Protein AF-A0A6C1NG39-F1 (afdb_monomer)

Mean predicted aligned error: 4.12 Å

Foldseek 3Di:
DEQLQADVPLQDGDFAQVDWYFALLVVRDIDGAHADVRRVVSVVSRVCSNVVNGDGDHAFDKHWDDDPQKTKIKTFDPPQVQWDKDKDFDPDPLTWIKIFTDHPQDGGMMMIINQPPLVVVLRVLSVQLSVPDPPNDRSVRNVVVSCVSTRD

pLDDT: mean 91.64, std 7.64, range [57.09, 98.25]

Radius of gyration: 16.71 Å; Cα contacts (8 Å, |Δi|>4): 273; chains: 1; bounding box: 38×37×47 Å

Structure (mmCIF, N/CA/C/O backbone):
data_AF-A0A6C1NG39-F1
#
_entry.id   AF-A0A6C1NG39-F1
#
loop_
_atom_site.group_PDB
_atom_site.id
_atom_site.type_symbol
_atom_site.label_atom_id
_atom_site.label_alt_id
_atom_site.label_comp_id
_atom_site.label_asym_id
_atom_site.label_entity_id
_atom_site.label_seq_id
_atom_site.pdbx_PDB_ins_code
_atom_site.Cartn_x
_atom_site.Cartn_y
_atom_site.Cartn_z
_atom_site.occupancy
_atom_site.B_iso_or_equiv
_atom_site.auth_seq_id
_atom_site.auth_comp_id
_atom_site.auth_asym_id
_atom_site.auth_atom_id
_atom_site.pdbx_PDB_model_num
ATOM 1 N N . MET A 1 1 ? -13.705 -2.751 9.858 1.00 95.06 1 MET A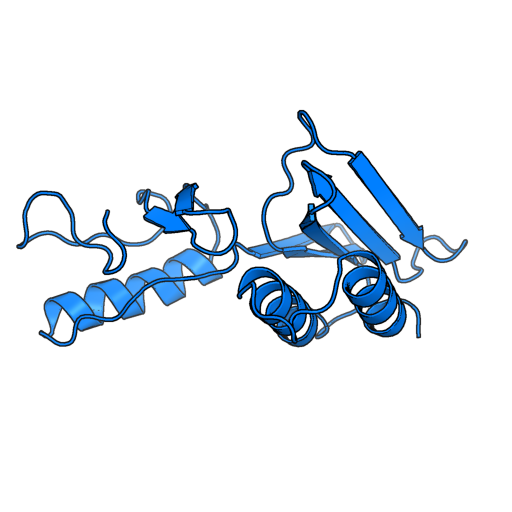 N 1
ATOM 2 C CA . MET A 1 1 ? -13.134 -1.638 10.634 1.00 95.06 1 MET A CA 1
ATOM 3 C C . MET A 1 1 ? -13.313 -0.316 9.918 1.00 95.06 1 MET A C 1
ATOM 5 O O . MET A 1 1 ? -13.329 -0.325 8.687 1.00 95.06 1 MET A O 1
ATOM 9 N N . ASP A 1 2 ? -13.496 0.778 10.649 1.00 96.00 2 ASP A N 1
ATOM 10 C CA . ASP A 1 2 ? -13.477 2.148 10.116 1.00 96.00 2 ASP A CA 1
ATOM 11 C C . ASP A 1 2 ? -12.041 2.643 9.830 1.00 96.00 2 ASP A C 1
ATOM 13 O O . ASP A 1 2 ? -11.104 1.842 9.782 1.00 96.00 2 ASP A O 1
ATOM 17 N N . SER A 1 3 ? -11.870 3.947 9.582 1.00 95.94 3 SER A N 1
ATOM 18 C CA . SER A 1 3 ? -10.560 4.560 9.327 1.00 95.94 3 SER A CA 1
ATOM 19 C C . SER A 1 3 ? -9.660 4.630 10.558 1.00 95.94 3 SER A C 1
ATOM 21 O O . SER A 1 3 ? -8.489 4.921 10.402 1.00 95.94 3 SER A O 1
ATOM 23 N N . GLU A 1 4 ? -10.154 4.368 11.766 1.00 96.94 4 GLU A N 1
ATOM 24 C CA . GLU A 1 4 ? -9.351 4.333 12.997 1.00 96.94 4 GLU A CA 1
ATOM 25 C C . GLU A 1 4 ? -9.146 2.897 13.501 1.00 96.94 4 GLU A C 1
ATOM 27 O O . GLU A 1 4 ? -8.682 2.665 14.618 1.00 96.94 4 GLU A O 1
ATOM 32 N N . LEU A 1 5 ? -9.498 1.915 12.670 1.00 97.38 5 LEU A N 1
ATOM 33 C CA . LEU A 1 5 ? -9.442 0.489 12.970 1.00 97.38 5 LEU A CA 1
ATOM 34 C C . LEU A 1 5 ? -10.403 0.017 14.079 1.00 97.38 5 LEU A C 1
ATOM 36 O O . LEU A 1 5 ? -10.214 -1.068 14.636 1.00 97.38 5 LEU A O 1
ATOM 40 N N . ALA A 1 6 ? -11.464 0.777 14.366 1.00 97.56 6 ALA A N 1
ATOM 41 C CA . ALA A 1 6 ? -12.533 0.349 15.264 1.00 97.56 6 ALA A CA 1
ATOM 42 C C . ALA A 1 6 ? -13.540 -0.570 14.551 1.00 97.56 6 ALA A C 1
ATOM 44 O O . ALA A 1 6 ? -13.806 -0.440 13.348 1.00 97.56 6 ALA A O 1
ATOM 45 N N . THR A 1 7 ? -14.087 -1.542 15.287 1.00 97.06 7 THR A N 1
ATOM 46 C CA . THR A 1 7 ? -15.202 -2.378 14.817 1.00 97.06 7 THR A CA 1
ATOM 47 C C . THR A 1 7 ? -16.544 -1.645 14.969 1.00 97.06 7 THR A C 1
ATOM 49 O O . THR A 1 7 ? -16.587 -0.461 15.281 1.00 97.06 7 THR A O 1
ATOM 52 N N . ALA A 1 8 ? -17.662 -2.348 14.750 1.00 96.00 8 ALA A N 1
ATOM 53 C CA . ALA A 1 8 ? -18.984 -1.834 15.112 1.00 96.00 8 ALA A CA 1
ATOM 54 C C . ALA A 1 8 ? -19.172 -1.693 16.637 1.00 96.00 8 ALA A C 1
ATOM 56 O O . ALA A 1 8 ? -19.987 -0.885 17.074 1.00 96.00 8 ALA A O 1
ATOM 57 N N . ASP A 1 9 ? -18.427 -2.463 17.435 1.00 96.38 9 ASP A N 1
ATOM 58 C CA . ASP A 1 9 ? -18.308 -2.250 18.873 1.00 96.38 9 ASP A CA 1
ATOM 59 C C . ASP A 1 9 ? -17.149 -1.264 19.133 1.00 96.38 9 ASP A C 1
ATOM 61 O O . ASP A 1 9 ? -15.999 -1.578 18.795 1.00 96.38 9 ASP A O 1
ATOM 65 N N . PRO A 1 10 ? -17.409 -0.081 19.724 1.00 86.50 10 PRO A N 1
ATOM 66 C CA . PRO A 1 10 ? -16.384 0.939 19.947 1.00 86.50 10 PRO A CA 1
ATOM 67 C C . PRO A 1 10 ? -15.306 0.511 20.957 1.00 86.50 10 PRO A C 1
ATOM 69 O O . PRO A 1 10 ? -14.235 1.116 20.991 1.00 86.50 10 PRO A O 1
ATOM 72 N N . GLY A 1 11 ? -15.560 -0.525 21.765 1.00 92.88 11 GLY A N 1
ATOM 73 C CA . GLY A 1 11 ? -14.579 -1.115 22.676 1.00 92.88 11 GLY A CA 1
ATOM 74 C C . GLY A 1 11 ? -13.634 -2.117 22.008 1.00 92.88 11 GLY A C 1
ATOM 75 O O . GLY A 1 11 ? -12.679 -2.562 22.644 1.00 92.88 11 GLY A O 1
ATOM 76 N N . ILE A 1 12 ? -13.873 -2.481 20.742 1.00 97.25 12 ILE A N 1
ATOM 77 C CA . ILE A 1 12 ? -13.103 -3.500 20.024 1.00 97.25 12 ILE A CA 1
ATOM 78 C C . ILE A 1 12 ? -12.424 -2.877 18.800 1.00 97.25 12 ILE A C 1
ATOM 80 O O . ILE A 1 12 ? -13.070 -2.330 17.903 1.00 97.25 12 ILE A O 1
ATOM 84 N N . ARG A 1 13 ? -11.099 -3.027 18.737 1.00 97.81 13 ARG A N 1
ATOM 85 C CA . ARG A 1 13 ? -10.249 -2.666 17.591 1.00 97.81 13 ARG A CA 1
ATOM 86 C C . ARG A 1 13 ? -9.549 -3.910 17.052 1.00 97.81 13 ARG A C 1
ATOM 88 O O . ARG A 1 13 ? -9.420 -4.902 17.767 1.00 97.81 13 ARG A O 1
ATOM 95 N N . GLY A 1 14 ? -9.092 -3.868 15.803 1.00 97.19 14 GLY A N 1
ATOM 96 C CA . GLY A 1 14 ? -8.319 -4.968 15.218 1.00 97.19 14 GLY A CA 1
ATOM 97 C C . GLY A 1 14 ? -7.139 -4.496 14.378 1.00 97.19 14 GLY A C 1
ATOM 98 O O . GLY A 1 14 ? -7.092 -3.346 13.954 1.00 97.19 14 GLY A O 1
ATOM 99 N N . ALA A 1 15 ? -6.219 -5.419 14.109 1.00 97.94 15 ALA A N 1
ATOM 100 C CA . ALA A 1 15 ? -5.009 -5.208 13.321 1.00 97.94 15 ALA A CA 1
ATOM 101 C C . ALA A 1 15 ? -4.643 -6.478 12.527 1.00 97.94 15 ALA A C 1
ATOM 103 O O . ALA A 1 15 ? -5.148 -7.565 12.826 1.00 97.94 15 ALA A O 1
ATOM 104 N N . GLY A 1 16 ? -3.764 -6.328 11.536 1.00 97.62 16 GLY A N 1
ATOM 105 C CA . GLY A 1 16 ? -3.211 -7.416 10.726 1.00 97.62 16 GLY A CA 1
ATOM 106 C C . GLY A 1 16 ? -4.205 -8.110 9.789 1.00 97.62 16 GLY A C 1
ATOM 107 O O . GLY A 1 16 ? -5.263 -7.592 9.446 1.00 97.62 16 GLY A O 1
ATOM 108 N N . ASP A 1 17 ? -3.873 -9.331 9.388 1.00 97.75 17 ASP A N 1
ATOM 109 C CA . ASP A 1 17 ? -4.508 -10.056 8.275 1.00 97.75 17 ASP A CA 1
ATOM 110 C C . ASP A 1 17 ? -6.031 -10.243 8.383 1.00 97.75 17 ASP A C 1
ATOM 112 O O . ASP A 1 17 ? -6.726 -10.432 7.375 1.00 97.75 17 ASP A O 1
ATOM 116 N N . ALA A 1 18 ? -6.567 -10.208 9.605 1.00 96.31 18 ALA A N 1
ATOM 117 C CA . ALA A 1 18 ? -7.984 -10.406 9.879 1.00 96.31 18 ALA A CA 1
ATOM 118 C C . ALA A 1 18 ? -8.841 -9.164 9.578 1.00 96.31 18 ALA A C 1
ATOM 120 O O . ALA A 1 18 ? -10.070 -9.270 9.526 1.00 96.31 18 ALA A O 1
ATOM 121 N N . ILE A 1 19 ? -8.238 -7.981 9.395 1.00 97.25 19 ILE A N 1
ATOM 122 C CA . ILE A 1 19 ? -8.999 -6.735 9.298 1.00 97.25 19 ILE A CA 1
ATOM 123 C C . ILE A 1 19 ? -9.297 -6.296 7.871 1.00 97.25 19 ILE A C 1
ATOM 125 O O . ILE A 1 19 ? -8.453 -6.279 6.985 1.00 97.25 19 ILE A O 1
ATOM 129 N N . CYS A 1 20 ? -10.534 -5.842 7.676 1.00 97.25 20 CYS A N 1
ATOM 130 C CA . CYS A 1 20 ? -10.944 -5.128 6.478 1.00 97.25 20 CYS A CA 1
ATOM 131 C C . CYS A 1 20 ? -11.196 -3.650 6.800 1.00 97.25 20 CYS A C 1
ATOM 133 O O . CYS A 1 20 ? -11.964 -3.325 7.719 1.00 97.25 20 CYS A O 1
ATOM 135 N N . TYR A 1 21 ? -10.587 -2.753 6.030 1.00 96.69 21 TYR A N 1
ATOM 136 C CA . TYR A 1 21 ? -10.547 -1.311 6.287 1.00 96.69 21 TYR A CA 1
ATOM 137 C C . TYR A 1 21 ? -10.719 -0.508 4.982 1.00 96.69 21 TYR A C 1
ATOM 139 O O . TYR A 1 21 ? -10.459 -1.043 3.900 1.00 96.69 21 TYR A O 1
ATOM 147 N N . PRO A 1 22 ? -11.226 0.739 5.037 1.00 96.25 22 PRO A N 1
ATOM 148 C CA . PRO A 1 22 ? -11.309 1.604 3.860 1.00 96.25 22 PRO A CA 1
ATOM 149 C C . PRO A 1 22 ? -9.911 2.064 3.422 1.00 96.25 22 PRO A C 1
ATOM 151 O O . PRO A 1 22 ? -9.108 2.477 4.252 1.00 96.25 22 PRO A O 1
ATOM 154 N N . CYS A 1 23 ? -9.624 2.041 2.120 1.00 94.44 23 CYS A N 1
ATOM 155 C CA . CYS A 1 23 ? -8.370 2.543 1.557 1.00 94.44 23 CYS A CA 1
ATOM 156 C C . CYS A 1 23 ? -8.629 3.809 0.724 1.00 94.44 23 CYS A C 1
ATOM 158 O O . CYS A 1 23 ? -9.140 3.702 -0.396 1.00 94.44 23 CYS A O 1
ATOM 160 N N . PRO A 1 24 ? -8.271 5.010 1.225 1.00 93.06 24 PRO A N 1
ATOM 161 C CA . PRO A 1 24 ? -8.481 6.263 0.497 1.00 93.06 24 PRO A CA 1
ATOM 162 C C . PRO A 1 24 ? -7.819 6.286 -0.884 1.00 93.06 24 PRO A C 1
ATOM 164 O O . PRO A 1 24 ? -8.446 6.712 -1.848 1.00 93.06 24 PRO A O 1
ATOM 167 N N . PHE A 1 25 ? -6.601 5.742 -1.002 1.00 91.94 25 PHE A N 1
ATOM 168 C CA . PHE A 1 25 ? -5.872 5.647 -2.274 1.00 91.94 25 PHE A CA 1
ATOM 169 C C . PHE A 1 25 ? -6.650 4.878 -3.356 1.00 91.94 25 PHE A C 1
ATOM 171 O O . PHE A 1 25 ? -6.572 5.204 -4.535 1.00 91.94 25 PHE A O 1
ATOM 178 N N . LEU A 1 26 ? -7.458 3.891 -2.961 1.00 90.75 26 LEU A N 1
ATOM 179 C CA . LEU A 1 26 ? -8.289 3.100 -3.870 1.00 90.75 26 LEU A CA 1
ATOM 180 C C . LEU A 1 26 ? -9.738 3.607 -3.922 1.00 90.75 26 LEU A C 1
ATOM 182 O O . LEU A 1 26 ? -10.664 2.811 -4.092 1.00 90.75 26 LEU A O 1
ATOM 186 N N . GLY A 1 27 ? -9.949 4.914 -3.746 1.00 89.25 27 GLY A N 1
ATOM 187 C CA . GLY A 1 27 ? -11.270 5.546 -3.809 1.00 89.25 27 GLY A CA 1
ATOM 188 C C . GLY A 1 27 ? -12.180 5.199 -2.628 1.00 89.25 27 GLY A C 1
ATOM 189 O O . GLY A 1 27 ? -13.396 5.166 -2.777 1.00 89.25 27 GLY A O 1
ATOM 190 N N . GLY A 1 28 ? -11.606 4.866 -1.468 1.00 91.25 28 GLY A N 1
ATOM 191 C CA . GLY A 1 28 ? -12.359 4.467 -0.274 1.00 91.25 28 GLY A CA 1
ATOM 192 C C . GLY A 1 28 ? -12.844 3.015 -0.291 1.00 91.25 28 GLY A C 1
ATOM 193 O O . GLY A 1 28 ? -13.526 2.591 0.644 1.00 91.25 28 GLY A O 1
ATOM 194 N N . ASN A 1 29 ? -12.473 2.234 -1.313 1.00 91.81 29 ASN A N 1
ATOM 195 C CA . ASN A 1 29 ? -12.784 0.810 -1.366 1.00 91.81 29 ASN A CA 1
ATOM 196 C C . ASN A 1 29 ? -12.258 0.089 -0.123 1.00 91.81 29 ASN A C 1
ATOM 198 O O . ASN A 1 29 ? -11.147 0.339 0.353 1.00 91.81 29 ASN A O 1
ATOM 202 N N . ARG A 1 30 ? -13.068 -0.838 0.385 1.00 94.69 30 ARG A N 1
ATOM 203 C CA . ARG A 1 30 ? -12.688 -1.704 1.494 1.00 94.69 30 ARG A CA 1
ATOM 204 C C . ARG A 1 30 ? -11.763 -2.809 1.005 1.00 94.69 30 ARG A C 1
ATOM 206 O O . ARG A 1 30 ? -12.101 -3.521 0.063 1.00 94.69 30 ARG A O 1
ATOM 213 N N . ILE A 1 31 ? -10.627 -2.965 1.672 1.00 94.88 31 ILE A N 1
ATOM 214 C CA . ILE A 1 31 ? -9.619 -3.974 1.343 1.00 94.88 31 ILE A CA 1
ATOM 215 C C . ILE A 1 31 ? -9.206 -4.753 2.586 1.00 94.88 31 ILE A C 1
ATOM 217 O O . ILE A 1 31 ? -9.483 -4.337 3.712 1.00 94.88 31 ILE A O 1
ATOM 221 N N . ARG A 1 32 ? -8.556 -5.891 2.355 1.00 95.75 32 ARG A N 1
ATOM 222 C CA . ARG A 1 32 ? -7.855 -6.699 3.350 1.00 95.75 32 ARG A CA 1
ATOM 223 C C . ARG A 1 32 ? -6.492 -7.045 2.763 1.00 95.75 32 ARG A C 1
ATOM 225 O O . ARG A 1 32 ? -6.420 -7.384 1.582 1.00 95.75 32 ARG A O 1
ATOM 232 N N . THR A 1 33 ? -5.443 -6.918 3.559 1.00 93.75 33 THR A N 1
ATOM 233 C CA . THR A 1 33 ? -4.052 -7.091 3.125 1.00 93.75 33 THR A CA 1
ATOM 234 C C . THR A 1 33 ? -3.333 -8.011 4.094 1.00 93.75 33 THR A C 1
ATOM 236 O O . THR A 1 33 ? -3.529 -7.895 5.298 1.00 93.75 33 THR A O 1
ATOM 239 N N . GLU A 1 34 ? -2.513 -8.909 3.562 1.00 95.25 34 GLU A N 1
ATOM 240 C CA . GLU A 1 34 ? -1.757 -9.907 4.326 1.00 95.25 34 GLU A CA 1
ATOM 241 C C . GLU A 1 34 ? -0.269 -9.616 4.123 1.00 95.25 34 GLU A C 1
ATOM 243 O O . GLU A 1 34 ? 0.357 -10.113 3.187 1.00 95.25 34 GLU A O 1
ATOM 248 N N . HIS A 1 35 ? 0.275 -8.698 4.921 1.00 94.31 35 HIS A N 1
ATOM 249 C CA . HIS A 1 35 ? 1.671 -8.277 4.808 1.00 94.31 35 HIS A CA 1
ATOM 250 C C . HIS A 1 35 ? 2.201 -7.774 6.150 1.00 94.31 35 HIS A C 1
ATOM 252 O O . HIS A 1 35 ? 1.454 -7.221 6.958 1.00 94.31 35 HIS A O 1
ATOM 258 N N . GLU A 1 36 ? 3.502 -7.951 6.368 1.00 94.81 36 GLU A N 1
ATOM 259 C CA . GLU A 1 36 ? 4.190 -7.572 7.602 1.00 94.81 36 GLU A CA 1
ATOM 260 C C . GLU A 1 36 ? 4.052 -6.074 7.915 1.00 94.81 36 GLU A C 1
ATOM 262 O O . GLU A 1 36 ? 3.687 -5.716 9.034 1.00 94.81 36 GLU A O 1
ATOM 267 N N . GLU A 1 37 ? 4.277 -5.196 6.932 1.00 92.12 37 GLU A N 1
ATOM 268 C CA . GLU A 1 37 ? 4.205 -3.742 7.134 1.00 92.12 37 GLU A CA 1
ATOM 269 C C . GLU A 1 37 ? 2.788 -3.333 7.549 1.00 92.12 37 GLU A C 1
ATOM 271 O O . GLU A 1 37 ? 2.594 -2.589 8.508 1.00 92.12 37 GLU A O 1
ATOM 276 N N . HIS A 1 38 ? 1.774 -3.913 6.896 1.00 96.25 38 HIS A N 1
ATOM 277 C CA . HIS A 1 38 ? 0.381 -3.716 7.282 1.00 96.25 38 HIS A CA 1
ATOM 278 C C . HIS A 1 38 ? 0.117 -4.170 8.723 1.00 96.25 38 HIS A C 1
ATOM 280 O O . HIS A 1 38 ? -0.533 -3.445 9.481 1.00 96.25 38 HIS A O 1
ATOM 286 N N . ALA A 1 39 ? 0.605 -5.347 9.123 1.00 97.56 39 ALA A N 1
ATOM 287 C CA . ALA A 1 39 ? 0.429 -5.857 10.480 1.00 97.56 39 ALA A CA 1
ATOM 288 C C . ALA A 1 39 ? 1.091 -4.944 11.526 1.00 97.56 39 ALA A C 1
ATOM 290 O O . ALA A 1 39 ? 0.461 -4.614 12.534 1.00 97.56 39 ALA A O 1
ATOM 291 N N . ASN A 1 40 ? 2.308 -4.471 11.250 1.00 97.06 40 ASN A N 1
ATOM 292 C CA . ASN A 1 40 ? 3.045 -3.554 12.116 1.00 97.06 40 ASN A CA 1
ATOM 293 C C . ASN A 1 40 ? 2.326 -2.202 12.249 1.00 97.06 40 ASN A C 1
ATOM 295 O O . ASN A 1 40 ? 2.001 -1.776 13.361 1.00 97.06 40 ASN A O 1
ATOM 299 N N . GLU A 1 41 ? 2.018 -1.540 11.131 1.00 96.88 41 GLU A N 1
ATOM 300 C CA . GLU A 1 41 ? 1.366 -0.227 11.133 1.00 96.88 41 GLU A CA 1
ATOM 301 C C . GLU A 1 41 ? -0.033 -0.279 11.756 1.00 96.88 41 GLU A C 1
ATOM 303 O O . GLU A 1 41 ? -0.379 0.548 12.605 1.00 96.88 41 GLU A O 1
ATOM 308 N N . SER A 1 42 ? -0.852 -1.260 11.364 1.00 98.06 42 SER A N 1
ATOM 309 C CA . SER A 1 42 ? -2.209 -1.395 11.900 1.00 98.06 42 SER A CA 1
ATOM 310 C C . SER A 1 42 ? -2.200 -1.716 13.396 1.00 98.06 42 SER A C 1
ATOM 312 O O . SER A 1 42 ? -3.055 -1.209 14.122 1.00 98.06 42 SER A O 1
ATOM 314 N N . GLY A 1 43 ? -1.210 -2.470 13.885 1.00 98.19 43 GLY A N 1
ATOM 315 C CA . GLY A 1 43 ? -1.006 -2.713 15.313 1.00 98.19 43 GLY A CA 1
ATOM 316 C C . GLY A 1 43 ? -0.726 -1.427 16.091 1.00 98.19 43 GLY A C 1
ATOM 317 O O . GLY A 1 43 ? -1.351 -1.185 17.126 1.00 98.19 43 GLY A O 1
ATOM 318 N N . VAL A 1 44 ? 0.146 -0.559 15.564 1.00 98.25 44 VAL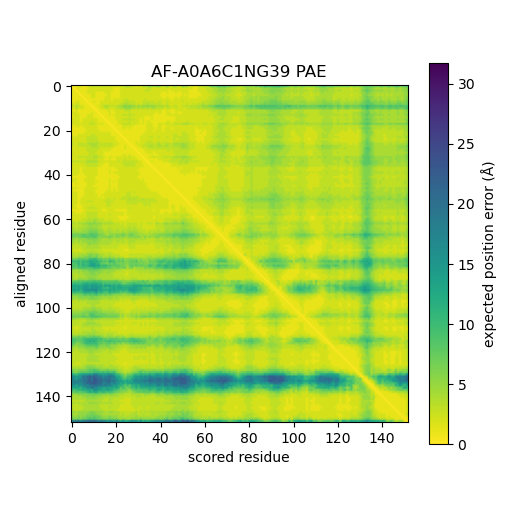 A N 1
ATOM 319 C CA . VAL A 1 44 ? 0.435 0.762 16.154 1.00 98.25 44 VAL A CA 1
ATOM 320 C C . VAL A 1 44 ? -0.825 1.626 16.220 1.00 98.25 44 VAL A C 1
ATOM 322 O O . VAL A 1 44 ? -1.102 2.232 17.256 1.00 98.25 44 VAL A O 1
ATOM 325 N N . ILE A 1 45 ? -1.614 1.668 15.144 1.00 98.12 45 ILE A N 1
ATOM 326 C CA . ILE A 1 45 ? -2.841 2.475 15.094 1.00 98.12 45 ILE A CA 1
ATOM 327 C C . ILE A 1 45 ? -3.918 1.925 16.032 1.00 98.12 45 ILE A C 1
ATOM 329 O O . ILE A 1 45 ? -4.512 2.687 16.798 1.00 98.12 45 ILE A O 1
ATOM 333 N N . ALA A 1 46 ? -4.148 0.611 16.021 1.00 97.94 46 ALA A N 1
ATOM 334 C CA . ALA A 1 46 ? -5.105 -0.027 16.917 1.00 97.94 46 ALA A CA 1
ATOM 335 C C . ALA A 1 46 ? -4.719 0.201 18.388 1.00 97.94 46 ALA A C 1
ATOM 337 O O . ALA A 1 46 ? -5.574 0.572 19.193 1.00 97.94 46 ALA A O 1
ATOM 338 N N . GLY A 1 47 ? -3.432 0.057 18.724 1.00 98.06 47 GLY A N 1
ATOM 339 C CA . GLY A 1 47 ? -2.900 0.312 20.063 1.00 98.06 47 GLY A CA 1
ATOM 340 C C . GLY A 1 47 ? -3.063 1.766 20.511 1.00 98.06 47 GLY A C 1
ATOM 341 O O . GLY A 1 47 ? -3.525 2.008 21.624 1.00 98.06 47 GLY A O 1
ATOM 342 N N . ALA A 1 48 ? -2.772 2.736 19.638 1.00 98.00 48 ALA A N 1
ATOM 343 C CA . ALA A 1 48 ? -3.003 4.154 19.924 1.00 98.00 48 ALA A CA 1
ATOM 344 C C . ALA A 1 48 ? -4.489 4.432 20.213 1.00 98.00 48 ALA A C 1
ATOM 346 O O . ALA A 1 48 ? -4.830 5.098 21.189 1.00 98.00 48 ALA A O 1
ATOM 347 N N . GLY A 1 49 ? -5.386 3.820 19.437 1.00 97.12 49 GLY A N 1
ATOM 348 C CA . GLY A 1 49 ? -6.821 3.891 19.678 1.00 97.12 49 GLY A CA 1
ATOM 349 C C . GLY A 1 49 ? -7.272 3.278 21.012 1.00 97.12 49 GLY A C 1
ATOM 350 O O . GLY A 1 49 ? -8.198 3.805 21.627 1.00 97.12 49 GLY A O 1
ATOM 351 N N . VAL A 1 50 ? -6.632 2.198 21.482 1.00 97.12 50 VAL A N 1
ATOM 352 C CA . VAL A 1 50 ? -6.866 1.625 22.827 1.00 97.12 50 VAL A CA 1
ATOM 353 C C . VAL A 1 50 ? -6.344 2.556 23.927 1.00 97.12 50 VAL A C 1
ATOM 355 O O . VAL A 1 50 ? -6.971 2.676 24.975 1.00 97.12 50 VAL A O 1
ATOM 358 N N . ALA A 1 51 ? -5.237 3.259 23.680 1.00 97.31 51 ALA A N 1
ATOM 359 C CA . ALA A 1 51 ? -4.655 4.231 24.606 1.00 97.31 51 ALA A CA 1
ATOM 360 C C . ALA A 1 51 ? -5.418 5.573 24.675 1.00 97.31 51 ALA A C 1
ATOM 362 O O . ALA A 1 51 ? -5.011 6.465 25.415 1.00 97.31 51 ALA A O 1
ATOM 363 N N . GLY A 1 52 ? -6.518 5.730 23.928 1.00 96.88 52 GLY A N 1
ATOM 364 C CA . GLY A 1 52 ? -7.291 6.975 23.875 1.00 96.88 52 GLY A CA 1
ATOM 365 C C . GLY A 1 52 ? -6.743 8.021 22.898 1.00 96.88 52 GLY A C 1
ATOM 366 O O . GLY A 1 52 ? -7.206 9.158 22.906 1.00 96.88 52 GLY A O 1
ATOM 367 N N . GLU A 1 53 ? -5.803 7.642 22.031 1.00 97.62 53 GLU A N 1
ATOM 368 C CA . GLU A 1 53 ? -5.228 8.476 20.971 1.00 97.62 53 GLU A CA 1
ATOM 369 C C . GLU A 1 53 ? -5.560 7.901 19.581 1.00 97.62 53 GLU A C 1
ATOM 371 O O . GLU A 1 53 ? -4.671 7.396 18.886 1.00 97.62 53 GLU A O 1
ATOM 376 N N . PRO A 1 54 ? -6.832 7.917 19.146 1.00 96.50 54 PRO A N 1
ATOM 377 C CA . PRO A 1 54 ? -7.192 7.407 17.829 1.00 96.50 54 PRO A CA 1
ATOM 378 C C . PRO A 1 54 ? -6.462 8.162 16.709 1.00 96.50 54 PRO A C 1
ATOM 380 O O . PRO A 1 54 ? -6.268 9.378 16.763 1.00 96.50 54 PRO A O 1
ATOM 383 N N . ARG A 1 55 ? -6.045 7.421 15.678 1.00 96.75 55 ARG A N 1
ATOM 384 C CA . ARG A 1 55 ? -5.330 7.941 14.505 1.00 96.75 55 ARG A CA 1
ATOM 385 C C . ARG A 1 55 ? -5.930 7.340 13.242 1.00 96.75 55 ARG A C 1
ATOM 387 O O . ARG A 1 55 ? -6.316 6.175 13.231 1.00 96.75 55 ARG A O 1
ATOM 394 N N . SER A 1 56 ? -5.971 8.130 12.172 1.00 95.81 56 SER A N 1
ATOM 395 C CA . SER A 1 56 ? -6.445 7.653 10.873 1.00 95.81 56 SER A CA 1
ATOM 396 C C . SER A 1 56 ? -5.435 6.696 10.236 1.00 95.81 56 SER A C 1
ATOM 398 O O . SER A 1 56 ? -4.242 6.994 10.153 1.00 95.81 56 SER A O 1
ATOM 400 N N . TYR A 1 57 ? -5.930 5.560 9.757 1.00 96.94 57 TYR A N 1
ATOM 401 C CA . TYR A 1 57 ? -5.212 4.558 8.992 1.00 96.94 57 TYR A CA 1
ATOM 402 C C . TYR A 1 57 ? -5.529 4.710 7.504 1.00 96.94 57 TYR A C 1
ATOM 404 O O . TYR A 1 57 ? -6.626 4.393 7.041 1.00 96.94 57 TYR A O 1
ATOM 412 N N . ALA A 1 58 ? -4.550 5.203 6.746 1.00 95.00 58 ALA A N 1
ATOM 413 C CA . ALA A 1 58 ? -4.671 5.457 5.312 1.00 95.00 58 ALA A CA 1
ATOM 414 C C . ALA A 1 58 ? -3.434 4.951 4.541 1.00 95.00 58 ALA A C 1
ATOM 416 O O . ALA A 1 58 ? -2.740 5.746 3.892 1.00 95.00 58 ALA A O 1
ATOM 417 N N . PRO A 1 59 ? -3.111 3.646 4.619 1.00 94.44 59 PRO A N 1
ATOM 418 C CA . PRO A 1 59 ? -1.956 3.098 3.924 1.00 94.44 59 PRO A CA 1
ATOM 419 C C . PRO A 1 59 ? -2.199 3.059 2.410 1.00 94.44 59 PRO A C 1
ATOM 421 O O . PRO A 1 59 ? -3.335 2.940 1.933 1.00 94.44 59 PRO A O 1
ATOM 424 N N . ILE A 1 60 ? -1.102 3.074 1.657 1.00 95.44 60 ILE A N 1
ATOM 425 C CA . ILE A 1 60 ? -1.083 2.491 0.315 1.00 95.44 60 ILE A CA 1
ATOM 426 C C . ILE A 1 60 ? -0.631 1.045 0.520 1.00 95.44 60 ILE A C 1
ATOM 428 O O . ILE A 1 60 ? 0.483 0.866 1.010 1.00 95.44 60 ILE A O 1
ATOM 432 N N . PRO A 1 61 ? -1.459 0.034 0.191 1.00 94.19 61 PRO A N 1
ATOM 433 C CA . PRO A 1 61 ? -1.075 -1.365 0.327 1.00 94.19 61 PRO A CA 1
ATOM 434 C C . PRO A 1 61 ? 0.267 -1.625 -0.330 1.00 94.19 61 PRO A C 1
ATOM 436 O O . PRO A 1 61 ? 0.505 -1.153 -1.441 1.00 94.19 61 PRO A O 1
ATOM 439 N N . SER A 1 62 ? 1.128 -2.366 0.344 1.00 93.38 62 SER A N 1
ATOM 440 C CA . SER A 1 62 ? 2.422 -2.745 -0.187 1.00 93.38 62 SER A CA 1
ATOM 441 C C . SER A 1 62 ? 2.681 -4.219 0.060 1.00 93.38 62 SER A C 1
ATOM 443 O O . SER A 1 62 ? 2.078 -4.842 0.935 1.00 93.38 62 SER A O 1
ATOM 445 N N . PHE A 1 63 ? 3.569 -4.779 -0.746 1.00 91.75 63 PHE A N 1
ATOM 446 C CA . PHE A 1 63 ? 4.190 -6.058 -0.460 1.00 91.75 63 PHE A CA 1
ATOM 447 C C . PHE A 1 63 ? 5.588 -6.083 -1.071 1.00 91.75 63 PHE A C 1
ATOM 449 O O . PHE A 1 63 ? 5.907 -5.291 -1.955 1.00 91.75 63 PHE A O 1
ATOM 456 N N . HIS A 1 64 ? 6.417 -7.006 -0.617 1.00 92.75 64 HIS A N 1
ATOM 457 C CA . HIS A 1 64 ? 7.711 -7.283 -1.219 1.00 92.75 64 HIS A CA 1
ATOM 458 C C . HIS A 1 64 ? 7.917 -8.792 -1.252 1.00 92.75 64 HIS A C 1
ATOM 460 O O . HIS A 1 64 ? 7.325 -9.526 -0.457 1.00 92.7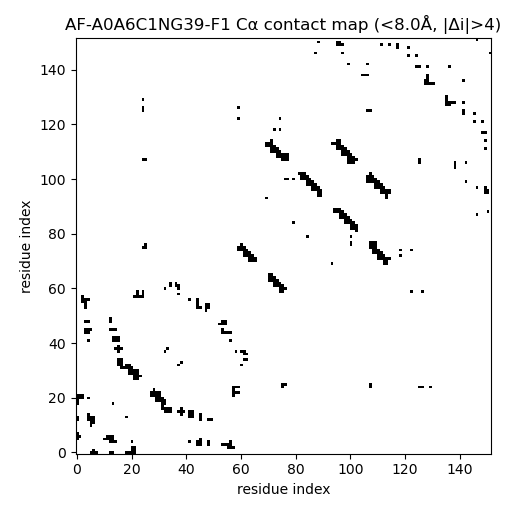5 64 HIS A O 1
ATOM 466 N N . SER A 1 65 ? 8.726 -9.265 -2.189 1.00 92.75 65 SER A N 1
ATOM 467 C CA . SER A 1 65 ? 9.122 -10.667 -2.253 1.00 92.75 65 SER A CA 1
ATOM 468 C C . SER A 1 65 ? 10.408 -10.815 -3.062 1.00 92.75 65 SER A C 1
ATOM 470 O O . SER A 1 65 ? 10.870 -9.870 -3.708 1.00 92.75 65 SER A O 1
ATOM 472 N N . SER A 1 66 ? 11.007 -11.998 -2.991 1.00 92.88 66 SER A N 1
ATOM 473 C CA . SER A 1 66 ? 12.206 -12.331 -3.743 1.00 92.88 66 SER A CA 1
ATOM 474 C C . SER A 1 66 ? 12.248 -13.809 -4.110 1.00 92.88 66 SER A C 1
ATOM 476 O O . SER A 1 66 ? 11.741 -14.670 -3.387 1.00 92.88 66 SER A O 1
ATOM 478 N N . VAL A 1 67 ? 12.870 -14.100 -5.251 1.00 91.75 67 VAL A N 1
ATOM 479 C CA . VAL A 1 67 ? 13.193 -15.457 -5.707 1.00 91.75 67 VAL A CA 1
ATOM 480 C C . VAL A 1 67 ? 14.589 -15.417 -6.321 1.00 91.75 67 VAL A C 1
ATOM 482 O O . VAL A 1 67 ? 14.793 -14.811 -7.369 1.00 91.75 67 VAL A O 1
ATOM 485 N N . GLY A 1 68 ? 15.555 -16.070 -5.670 1.00 90.19 68 GLY A N 1
ATOM 486 C CA . GLY A 1 68 ? 16.966 -15.931 -6.041 1.00 90.19 68 GLY A CA 1
ATOM 487 C C . GLY A 1 68 ? 17.428 -14.481 -5.878 1.00 90.19 68 GLY A C 1
ATOM 488 O O . GLY A 1 68 ? 17.160 -13.869 -4.845 1.00 90.19 68 GLY A O 1
ATOM 489 N N . ASP A 1 69 ? 18.073 -13.942 -6.911 1.00 87.62 69 ASP A N 1
ATOM 490 C CA . ASP A 1 69 ? 18.561 -12.556 -6.936 1.00 87.62 69 ASP A CA 1
ATOM 491 C C . ASP A 1 69 ? 17.487 -11.542 -7.371 1.00 87.62 69 ASP A C 1
ATOM 493 O O . ASP A 1 69 ? 17.680 -10.333 -7.238 1.00 87.62 69 ASP A O 1
ATOM 497 N N . LEU A 1 70 ? 16.333 -12.017 -7.854 1.00 89.12 70 LEU A N 1
ATOM 498 C CA . LEU A 1 70 ? 15.218 -11.157 -8.228 1.00 89.12 70 LEU A CA 1
ATOM 499 C C . LEU A 1 70 ? 14.483 -10.699 -6.968 1.00 89.12 70 LEU A C 1
ATOM 501 O O . LEU A 1 70 ? 13.884 -11.510 -6.259 1.00 89.12 70 LEU A O 1
ATOM 505 N N . VAL A 1 71 ? 14.482 -9.390 -6.727 1.00 91.38 71 VAL A N 1
ATOM 506 C CA . VAL A 1 71 ? 13.756 -8.750 -5.623 1.00 91.38 71 VAL A CA 1
ATOM 507 C C . VAL A 1 71 ? 12.766 -7.758 -6.201 1.00 91.38 71 VAL A C 1
ATOM 509 O O . VAL A 1 71 ? 13.138 -6.936 -7.041 1.00 91.38 71 VAL A O 1
ATOM 512 N N . TRP A 1 72 ? 11.523 -7.798 -5.729 1.00 93.69 72 TRP A N 1
ATOM 513 C CA . TRP A 1 72 ? 10.496 -6.858 -6.154 1.00 93.69 72 TRP A CA 1
ATOM 514 C C . TRP A 1 72 ? 9.651 -6.340 -5.003 1.00 93.69 72 TRP A C 1
ATOM 516 O O . TRP A 1 72 ? 9.456 -6.990 -3.974 1.00 93.69 72 TRP A O 1
ATOM 526 N N . GLU A 1 73 ? 9.112 -5.151 -5.226 1.00 94.81 73 GLU A N 1
ATOM 527 C CA . GLU A 1 73 ? 8.231 -4.451 -4.313 1.00 94.81 73 GLU A CA 1
ATOM 528 C C . GLU A 1 73 ? 7.004 -3.976 -5.090 1.00 94.81 73 GLU A C 1
ATOM 530 O O . GLU A 1 73 ? 7.115 -3.420 -6.184 1.00 94.81 73 GLU A O 1
ATOM 535 N N . GLY A 1 74 ? 5.821 -4.208 -4.534 1.00 94.69 74 GLY A N 1
ATOM 536 C CA . GLY A 1 74 ? 4.559 -3.786 -5.116 1.00 94.69 74 GLY A CA 1
ATOM 537 C C . GLY A 1 74 ? 3.819 -2.798 -4.235 1.00 94.69 74 GLY A C 1
ATOM 538 O O . GLY A 1 74 ? 3.877 -2.870 -3.010 1.00 94.69 74 GLY A O 1
ATOM 539 N N . LEU A 1 75 ? 3.100 -1.888 -4.881 1.00 95.75 75 LEU A N 1
ATOM 540 C CA . LEU A 1 75 ? 2.330 -0.815 -4.272 1.00 95.75 75 LEU A CA 1
ATOM 541 C C . LEU A 1 75 ? 0.937 -0.756 -4.887 1.00 95.75 75 LEU A C 1
ATOM 543 O O . LEU A 1 75 ? 0.789 -0.857 -6.102 1.00 95.75 75 LEU A O 1
ATOM 547 N N . GLY A 1 76 ? -0.075 -0.529 -4.056 1.00 94.56 76 GLY A N 1
ATOM 548 C CA . GLY A 1 76 ? -1.458 -0.335 -4.467 1.00 94.56 76 GLY A CA 1
ATOM 549 C C . GLY A 1 76 ? -2.194 -1.627 -4.837 1.00 94.56 76 GLY A C 1
ATOM 550 O O . GLY A 1 76 ? -1.999 -2.685 -4.243 1.00 94.56 76 GLY A O 1
ATOM 551 N N . ARG A 1 77 ? -3.113 -1.521 -5.799 1.00 92.56 77 ARG A N 1
ATOM 552 C CA . ARG A 1 77 ? -3.934 -2.613 -6.321 1.00 92.56 77 ARG A CA 1
ATOM 553 C C . ARG A 1 77 ? -3.287 -3.234 -7.553 1.00 92.56 77 ARG A C 1
ATOM 555 O O . ARG A 1 77 ? -3.198 -2.606 -8.601 1.00 92.56 77 ARG A O 1
ATOM 562 N N . LEU A 1 78 ? -2.962 -4.515 -7.433 1.00 90.31 78 LEU A N 1
ATOM 563 C CA . LEU A 1 78 ? -2.314 -5.313 -8.478 1.00 90.31 78 LEU A CA 1
ATOM 564 C C . LEU A 1 78 ? -3.246 -6.374 -9.084 1.00 90.31 78 LEU A C 1
ATOM 566 O O . LEU A 1 78 ? -2.798 -7.296 -9.759 1.00 90.31 78 LEU A O 1
ATOM 570 N N . ASP A 1 79 ? -4.5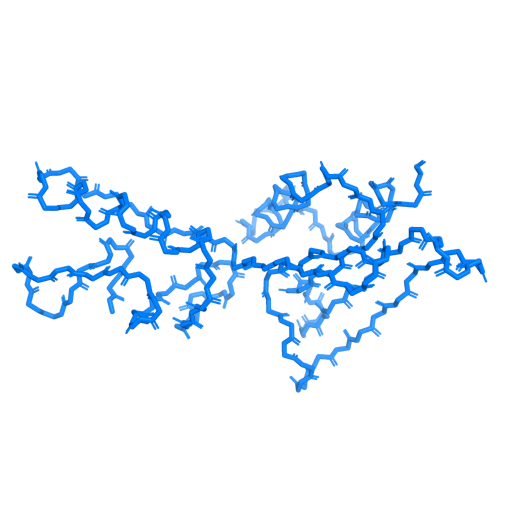58 -6.258 -8.842 1.00 84.81 79 ASP A N 1
ATOM 571 C CA . ASP A 1 79 ? -5.552 -7.116 -9.491 1.00 84.81 79 ASP A CA 1
ATOM 572 C C . ASP A 1 79 ? -5.586 -6.818 -10.996 1.00 84.81 79 ASP A C 1
ATOM 574 O O . ASP A 1 79 ? -5.967 -5.723 -11.416 1.00 84.81 79 ASP A O 1
ATOM 578 N N . LEU A 1 80 ? -5.210 -7.816 -11.797 1.00 80.19 80 LEU A N 1
ATOM 579 C CA . LEU A 1 80 ? -5.175 -7.730 -13.256 1.00 80.19 80 LEU A CA 1
ATOM 580 C C . LEU A 1 80 ? -6.573 -7.646 -13.881 1.00 80.19 80 LEU A C 1
ATOM 582 O O . LEU A 1 80 ? -6.717 -7.210 -15.023 1.00 80.19 80 LEU A O 1
ATOM 586 N N . ARG A 1 81 ? -7.631 -8.058 -13.169 1.00 86.00 81 ARG A N 1
ATOM 587 C CA . ARG A 1 81 ? -8.994 -8.020 -13.712 1.00 86.00 81 ARG A CA 1
ATOM 588 C C . ARG A 1 81 ? -9.413 -6.581 -13.962 1.00 86.00 81 ARG A C 1
ATOM 590 O O . ARG A 1 81 ? -9.475 -5.775 -13.037 1.00 86.00 81 ARG A O 1
ATOM 597 N N . GLY A 1 82 ? -9.740 -6.267 -15.213 1.00 82.75 82 GLY A N 1
ATOM 598 C CA . GLY A 1 82 ? -10.154 -4.921 -15.610 1.00 82.75 82 GLY A CA 1
ATOM 599 C C . GLY A 1 82 ? -9.054 -3.868 -15.457 1.00 82.75 82 GLY A C 1
ATOM 600 O O . GLY A 1 82 ? -9.377 -2.688 -15.381 1.00 82.75 82 GLY A O 1
ATOM 601 N N . ALA A 1 83 ? -7.786 -4.279 -15.373 1.00 89.62 83 ALA A N 1
ATOM 602 C CA . ALA A 1 83 ? -6.644 -3.380 -15.403 1.00 89.62 83 ALA A CA 1
ATOM 603 C C . ALA A 1 83 ? -5.847 -3.566 -16.702 1.00 89.62 83 ALA A C 1
ATOM 605 O O . ALA A 1 83 ? -5.767 -4.667 -17.246 1.00 89.62 83 ALA A O 1
ATOM 606 N N . ARG A 1 84 ? -5.238 -2.485 -17.190 1.00 93.69 84 ARG A N 1
ATOM 607 C CA . ARG A 1 84 ? -4.206 -2.519 -18.231 1.00 93.69 84 ARG A CA 1
ATOM 608 C C . ARG A 1 84 ? -2.843 -2.444 -17.556 1.00 93.69 84 ARG A C 1
ATOM 610 O O . ARG A 1 84 ? -2.639 -1.573 -16.714 1.00 93.69 84 ARG A O 1
ATOM 617 N N . THR A 1 85 ? -1.915 -3.304 -17.958 1.00 94.88 85 THR A N 1
ATOM 618 C CA . THR A 1 85 ? -0.536 -3.283 -17.458 1.00 9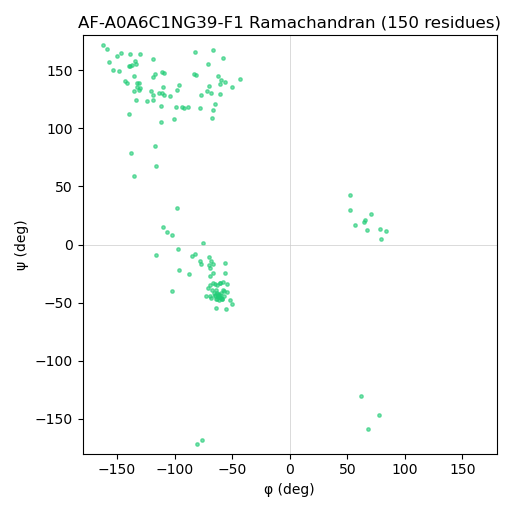4.88 85 THR A CA 1
ATOM 619 C C . THR A 1 85 ? 0.418 -2.846 -18.559 1.00 94.88 85 THR A C 1
ATOM 621 O O . THR A 1 85 ? 0.364 -3.390 -19.660 1.00 94.88 85 THR A O 1
ATOM 624 N N . THR A 1 86 ? 1.282 -1.877 -18.260 1.00 94.62 86 THR A N 1
ATOM 625 C CA . THR A 1 86 ? 2.474 -1.565 -19.066 1.00 94.62 86 THR A CA 1
ATOM 626 C C . THR A 1 86 ? 3.716 -1.985 -18.297 1.00 94.62 86 THR A C 1
ATOM 628 O O . THR A 1 86 ? 3.700 -1.984 -17.066 1.00 94.62 86 THR A O 1
ATOM 631 N N . VAL A 1 87 ? 4.756 -2.402 -19.014 1.00 95.38 87 VAL A N 1
ATOM 632 C CA . VAL A 1 87 ? 5.991 -2.936 -18.436 1.00 95.38 87 VAL A CA 1
ATOM 633 C C . VAL A 1 87 ? 7.159 -2.265 -19.136 1.00 95.38 87 VAL A C 1
ATOM 635 O O . VAL A 1 87 ? 7.252 -2.349 -20.356 1.00 95.38 87 VAL A O 1
ATOM 638 N N . GLU A 1 88 ? 8.038 -1.642 -18.359 1.00 95.50 88 GLU A N 1
ATOM 639 C CA . GLU A 1 88 ? 9.255 -0.996 -18.844 1.00 95.50 88 GLU A CA 1
ATOM 640 C C . GLU A 1 88 ? 10.459 -1.586 -18.111 1.00 95.50 88 GLU A C 1
ATOM 642 O O . GLU A 1 88 ? 10.506 -1.592 -16.878 1.00 95.50 88 GLU A O 1
ATOM 647 N N . ALA A 1 89 ? 11.415 -2.120 -18.867 1.00 92.06 89 ALA A N 1
ATOM 648 C CA . ALA A 1 89 ? 12.601 -2.780 -18.334 1.00 92.06 89 ALA A CA 1
ATOM 649 C C . ALA A 1 89 ? 13.740 -2.768 -19.356 1.00 92.06 89 ALA A C 1
ATOM 651 O O . ALA A 1 89 ? 13.505 -2.679 -20.564 1.00 92.06 89 ALA A O 1
ATOM 652 N N . GLY A 1 90 ? 14.976 -2.898 -18.874 1.00 85.62 90 GLY A N 1
ATOM 653 C CA . GLY A 1 90 ? 16.117 -3.160 -19.752 1.00 85.62 90 GLY A CA 1
ATOM 654 C C . GLY A 1 90 ? 16.041 -4.542 -20.418 1.00 85.62 90 GLY A C 1
ATOM 655 O O . GLY A 1 90 ? 15.254 -5.400 -20.029 1.00 85.62 90 GLY A O 1
ATOM 656 N N . SER A 1 91 ? 16.886 -4.767 -21.426 1.00 83.38 91 SER A N 1
ATOM 657 C CA . SER A 1 91 ? 16.938 -6.033 -22.176 1.00 83.38 91 SER A CA 1
ATOM 658 C C . SER A 1 91 ? 17.648 -7.175 -21.443 1.00 83.38 91 SER A C 1
ATOM 660 O O . SER A 1 91 ? 17.518 -8.328 -21.849 1.00 83.38 91 SER A O 1
ATOM 662 N N . GLU A 1 92 ? 18.421 -6.862 -20.402 1.00 87.38 92 GLU A N 1
ATOM 663 C CA . GLU A 1 92 ? 19.183 -7.847 -19.632 1.00 87.38 92 GLU A CA 1
ATOM 664 C C . GLU A 1 92 ? 18.309 -8.525 -18.559 1.00 87.38 92 GLU A C 1
ATOM 666 O O . GLU A 1 92 ? 17.450 -7.856 -17.981 1.00 87.38 92 GLU A O 1
ATOM 671 N N . PRO A 1 93 ? 18.540 -9.812 -18.230 1.00 76.62 93 PRO A N 1
ATOM 672 C CA . PRO A 1 93 ? 17.713 -10.568 -17.277 1.00 76.62 93 PRO A CA 1
ATOM 673 C C . PRO A 1 93 ? 17.557 -9.920 -15.895 1.00 76.62 93 PRO A C 1
ATOM 675 O O . PRO A 1 93 ? 16.490 -10.016 -15.293 1.00 76.62 93 PRO A O 1
ATOM 678 N N . ASP A 1 94 ? 18.596 -9.228 -15.424 1.00 83.75 94 ASP A N 1
ATOM 679 C CA . ASP A 1 94 ? 18.628 -8.595 -14.101 1.00 83.75 94 ASP A CA 1
ATOM 680 C C . ASP A 1 94 ? 18.389 -7.083 -14.157 1.00 83.75 94 ASP A C 1
ATOM 682 O O . ASP A 1 94 ? 18.539 -6.385 -13.147 1.00 83.75 94 ASP A O 1
ATOM 686 N N . ALA A 1 95 ? 18.022 -6.552 -15.328 1.00 90.69 95 ALA A N 1
ATOM 687 C CA . ALA A 1 95 ? 17.785 -5.131 -15.478 1.00 90.69 95 ALA A CA 1
ATOM 688 C C . ALA A 1 95 ? 16.647 -4.664 -14.549 1.00 90.69 95 ALA A C 1
ATOM 690 O O . ALA A 1 95 ? 15.605 -5.322 -14.450 1.00 90.69 95 ALA A O 1
ATOM 691 N N . PRO A 1 96 ? 16.816 -3.498 -13.901 1.00 92.94 96 PRO A N 1
ATOM 692 C CA . PRO A 1 96 ? 15.722 -2.750 -13.310 1.00 92.94 96 PRO A CA 1
ATOM 693 C C . PRO A 1 96 ? 14.503 -2.682 -14.216 1.00 92.94 96 PRO A C 1
ATOM 695 O O . PRO A 1 96 ? 14.624 -2.471 -15.428 1.00 92.94 96 PRO A O 1
ATOM 698 N N . GLY A 1 97 ? 13.329 -2.766 -13.610 1.00 95.06 97 GLY A N 1
ATOM 699 C CA . GLY A 1 97 ? 12.108 -2.499 -14.337 1.00 95.06 97 GLY A CA 1
ATOM 700 C C . GLY A 1 97 ? 10.922 -2.214 -13.442 1.00 95.06 97 GLY A C 1
ATOM 701 O O . GLY A 1 97 ? 10.984 -2.302 -12.209 1.00 95.06 97 GLY A O 1
ATOM 702 N N . VAL A 1 98 ? 9.852 -1.799 -14.104 1.00 96.50 98 VAL A N 1
ATOM 703 C CA . VAL A 1 98 ? 8.602 -1.391 -13.487 1.00 96.50 98 VAL A CA 1
ATOM 704 C C . VAL A 1 98 ? 7.411 -1.864 -14.306 1.00 96.50 98 VAL A C 1
ATOM 706 O O . VAL A 1 98 ? 7.403 -1.790 -15.532 1.00 96.50 98 VAL A O 1
ATOM 709 N N . ALA A 1 99 ? 6.378 -2.327 -13.609 1.00 95.81 99 ALA A N 1
ATOM 710 C CA . ALA A 1 99 ? 5.062 -2.582 -14.166 1.00 95.81 99 ALA A CA 1
ATOM 711 C C . ALA A 1 99 ? 4.048 -1.604 -13.564 1.00 95.81 99 ALA A C 1
ATOM 713 O O . ALA A 1 99 ? 3.966 -1.453 -12.343 1.00 95.81 99 ALA A O 1
ATOM 714 N N . LEU A 1 100 ? 3.259 -0.956 -14.419 1.00 96.00 100 LEU A N 1
ATOM 715 C CA . LEU A 1 100 ? 2.225 0.003 -14.032 1.00 96.00 100 LEU A CA 1
ATOM 716 C C . LEU A 1 100 ? 0.845 -0.579 -14.336 1.00 96.00 100 LEU A C 1
ATOM 718 O O . LEU A 1 100 ? 0.522 -0.855 -15.492 1.00 96.00 100 LEU A O 1
ATOM 722 N N . HIS A 1 101 ? 0.015 -0.738 -13.307 1.00 94.81 101 HIS A N 1
ATOM 723 C CA . HIS A 1 101 ? -1.361 -1.218 -13.412 1.00 94.81 101 HIS A CA 1
ATOM 724 C C . HIS A 1 101 ? -2.334 -0.041 -13.401 1.00 94.81 101 HIS A C 1
ATOM 726 O O . HIS A 1 101 ? -2.441 0.689 -12.410 1.00 94.81 101 HIS A O 1
ATOM 732 N N . ARG A 1 102 ? -3.076 0.109 -14.499 1.00 92.81 102 ARG A N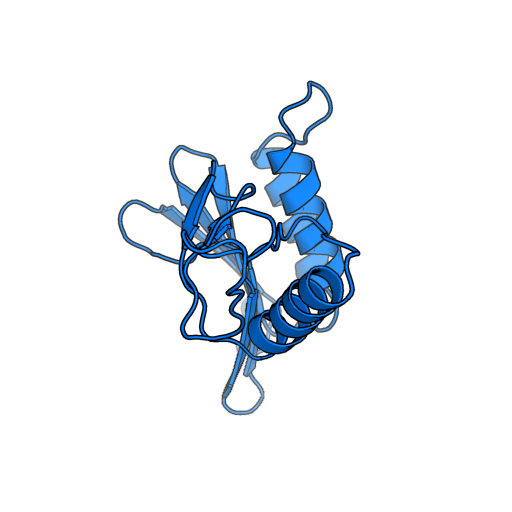 1
ATOM 733 C CA . ARG A 1 102 ? -4.073 1.163 -14.688 1.00 92.81 102 ARG A CA 1
ATOM 734 C C . ARG A 1 102 ? -5.482 0.612 -14.691 1.00 92.81 102 ARG A C 1
ATOM 736 O O . ARG A 1 102 ? -5.757 -0.365 -15.385 1.00 92.81 102 ARG A O 1
ATOM 743 N N . ARG A 1 103 ? -6.390 1.286 -13.993 1.00 89.62 103 ARG A N 1
ATOM 744 C CA . ARG A 1 103 ? -7.834 1.103 -14.149 1.00 89.62 103 ARG A CA 1
ATOM 745 C C . ARG A 1 103 ? -8.484 2.466 -14.318 1.00 89.62 103 ARG A 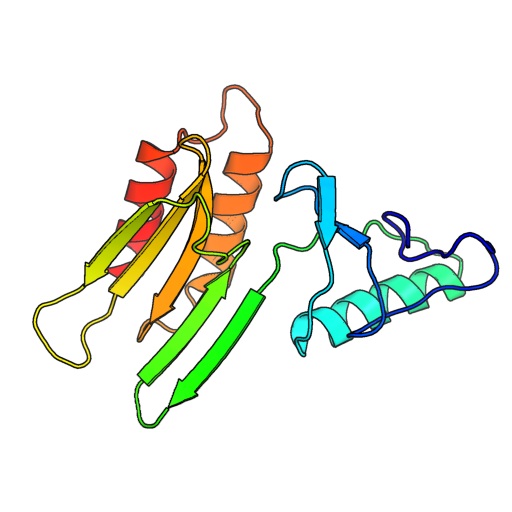C 1
ATOM 747 O O . ARG A 1 103 ? -8.158 3.372 -13.562 1.00 89.62 103 ARG A O 1
ATOM 754 N N . ASP A 1 104 ? -9.391 2.584 -15.285 1.00 86.81 104 ASP A N 1
ATOM 755 C CA . ASP A 1 104 ? -10.076 3.844 -15.605 1.00 86.81 104 ASP A CA 1
ATOM 756 C C . ASP A 1 104 ? -9.065 4.986 -15.838 1.00 86.81 104 ASP A C 1
ATOM 758 O O . ASP A 1 104 ? -9.203 6.082 -15.304 1.00 86.81 104 ASP A O 1
ATOM 762 N N . ASP A 1 105 ? -7.983 4.661 -16.559 1.00 84.50 105 ASP A N 1
ATOM 763 C CA . ASP A 1 105 ? -6.823 5.521 -16.839 1.00 84.50 105 ASP A CA 1
ATOM 764 C C . ASP A 1 105 ? -6.097 6.082 -15.603 1.00 84.50 105 ASP A C 1
ATOM 766 O O . ASP A 1 105 ? -5.283 6.990 -15.729 1.00 84.50 105 ASP A O 1
ATOM 770 N N . ARG A 1 106 ? -6.335 5.489 -14.422 1.00 89.00 106 ARG A N 1
ATOM 771 C CA . ARG A 1 106 ? -5.630 5.776 -13.169 1.00 89.00 106 ARG A CA 1
ATOM 772 C C . ARG A 1 106 ? -4.616 4.695 -12.811 1.00 89.00 106 ARG A C 1
ATOM 774 O O . ARG A 1 106 ? -4.987 3.524 -12.700 1.00 89.00 106 ARG A O 1
ATOM 781 N N . ILE A 1 107 ? -3.369 5.071 -12.545 1.00 93.56 107 ILE A N 1
ATOM 782 C CA . ILE A 1 107 ? -2.325 4.219 -11.975 1.00 93.56 107 ILE A CA 1
ATOM 783 C C . ILE A 1 107 ? -2.725 3.893 -10.542 1.00 93.56 107 ILE A C 1
ATOM 785 O O . ILE A 1 107 ? -2.696 4.729 -9.642 1.00 93.56 107 ILE A O 1
ATOM 789 N N . GLN A 1 108 ? -3.105 2.641 -10.333 1.00 92.56 108 GLN A N 1
ATOM 790 C CA . GLN A 1 108 ? -3.525 2.139 -9.030 1.00 92.56 108 GLN A CA 1
ATOM 791 C C . GLN A 1 108 ? -2.606 1.058 -8.502 1.00 92.56 108 GLN A C 1
ATOM 793 O O . GLN A 1 108 ? -2.749 0.687 -7.342 1.00 92.56 108 GLN A O 1
ATOM 798 N N . GLY A 1 109 ? -1.679 0.566 -9.318 1.00 94.62 109 GLY A N 1
ATOM 799 C CA . GLY A 1 109 ? -0.706 -0.426 -8.913 1.00 94.62 109 GLY A CA 1
ATOM 800 C C . GLY A 1 109 ? 0.640 -0.187 -9.571 1.00 94.62 109 GLY A C 1
ATOM 801 O O . GLY A 1 109 ? 0.700 0.163 -10.748 1.00 94.62 109 GLY A O 1
ATOM 802 N N . VAL A 1 110 ? 1.714 -0.391 -8.820 1.00 96.75 110 VAL A N 1
ATOM 803 C CA . VAL A 1 110 ? 3.091 -0.304 -9.312 1.00 96.75 110 VAL A CA 1
ATOM 804 C C . VAL A 1 110 ? 3.855 -1.501 -8.775 1.00 96.75 110 VAL A C 1
ATOM 806 O O . VAL A 1 110 ? 3.777 -1.771 -7.581 1.00 96.75 110 VAL A O 1
ATOM 809 N N . VAL A 1 111 ? 4.595 -2.203 -9.625 1.00 96.06 111 VAL A N 1
ATOM 810 C CA . VAL A 1 111 ? 5.587 -3.201 -9.205 1.00 96.06 111 VAL A CA 1
ATOM 811 C C . VAL A 1 111 ? 6.940 -2.742 -9.704 1.00 96.06 111 VAL A C 1
ATOM 813 O O . VAL A 1 111 ? 7.064 -2.438 -10.882 1.00 96.06 111 VAL A O 1
ATOM 816 N N . VAL A 1 112 ? 7.939 -2.694 -8.834 1.00 96.00 112 VAL A N 1
ATOM 817 C CA . VAL A 1 112 ? 9.332 -2.406 -9.193 1.00 96.00 112 VAL A CA 1
ATOM 818 C C . VAL A 1 112 ? 10.201 -3.593 -8.829 1.00 96.00 112 VAL A C 1
ATOM 820 O O . VAL A 1 112 ? 9.961 -4.225 -7.803 1.00 96.00 112 VAL A O 1
ATOM 823 N N . TRP A 1 113 ? 11.212 -3.892 -9.636 1.00 95.31 113 TRP A N 1
ATOM 824 C CA . TRP A 1 113 ? 12.195 -4.927 -9.315 1.00 95.31 113 TRP A CA 1
ATOM 825 C C . TRP A 1 113 ? 13.624 -4.453 -9.552 1.00 95.31 113 TRP A C 1
ATOM 827 O O . TRP A 1 113 ? 13.877 -3.519 -10.316 1.00 95.31 113 TRP A O 1
ATOM 837 N N . ASN A 1 114 ? 14.557 -5.082 -8.834 1.00 91.56 114 ASN A N 1
ATOM 838 C CA . ASN A 1 114 ? 15.999 -4.823 -8.883 1.00 91.56 114 ASN A CA 1
ATOM 839 C C . ASN A 1 114 ? 16.385 -3.338 -8.686 1.00 91.56 114 ASN A C 1
ATOM 841 O O . ASN A 1 114 ? 17.415 -2.867 -9.170 1.00 91.56 114 ASN A O 1
ATOM 845 N N . ARG A 1 115 ? 15.567 -2.585 -7.932 1.00 89.06 115 ARG A N 1
ATOM 846 C CA . ARG A 1 115 ? 15.793 -1.175 -7.561 1.00 89.06 115 ARG A CA 1
ATOM 847 C C . ARG A 1 115 ? 15.446 -0.908 -6.095 1.00 89.06 115 ARG A C 1
ATOM 849 O O . ARG A 1 115 ? 14.392 -0.339 -5.804 1.00 89.06 115 ARG A O 1
ATOM 856 N N . PRO A 1 116 ? 16.334 -1.279 -5.160 1.00 83.25 116 PRO A N 1
ATOM 857 C CA . PRO A 1 116 ? 16.070 -1.102 -3.739 1.00 83.25 116 PRO A CA 1
ATOM 858 C C . PRO A 1 116 ? 15.893 0.379 -3.368 1.00 83.25 116 PRO A C 1
ATOM 860 O O . PRO A 1 116 ? 16.558 1.271 -3.902 1.00 83.25 116 PRO A O 1
ATOM 863 N N . GLY A 1 117 ? 14.999 0.647 -2.413 1.00 85.19 117 GLY A N 1
ATOM 864 C CA . GLY A 1 117 ? 14.839 1.970 -1.801 1.00 85.19 117 GLY A CA 1
ATOM 865 C C . GLY A 1 117 ? 14.051 2.988 -2.634 1.00 85.19 117 GLY A C 1
ATOM 866 O O . GLY A 1 117 ? 14.077 4.184 -2.326 1.00 85.19 117 GLY A O 1
ATOM 867 N N . ARG A 1 118 ? 13.345 2.558 -3.688 1.00 89.81 118 ARG A N 1
ATOM 868 C CA . ARG A 1 118 ? 12.467 3.439 -4.482 1.00 89.81 118 ARG A CA 1
ATOM 869 C C . ARG A 1 118 ? 11.051 3.543 -3.925 1.00 89.81 118 ARG A C 1
ATOM 871 O O . ARG A 1 118 ? 10.418 4.588 -4.098 1.00 89.81 118 ARG A O 1
ATOM 878 N N . VAL A 1 119 ? 10.592 2.530 -3.191 1.00 89.94 119 VAL A N 1
ATOM 879 C CA . VAL A 1 119 ? 9.225 2.442 -2.659 1.00 89.94 119 VAL A CA 1
ATOM 880 C C . VAL A 1 119 ? 8.755 3.697 -1.919 1.00 89.94 119 VAL A C 1
ATOM 882 O O . VAL A 1 119 ? 7.717 4.223 -2.319 1.00 89.94 119 VAL A O 1
ATOM 885 N N . PRO A 1 120 ? 9.488 4.272 -0.943 1.00 92.44 120 PRO A N 1
ATOM 886 C CA . PRO A 1 120 ? 8.995 5.451 -0.224 1.00 92.44 120 PRO A CA 1
ATOM 887 C C . PRO A 1 120 ? 8.755 6.665 -1.133 1.00 92.44 120 PRO A C 1
ATOM 889 O O . PRO A 1 120 ? 7.834 7.455 -0.914 1.00 92.44 120 PRO A O 1
ATOM 892 N N . ARG A 1 121 ? 9.567 6.817 -2.190 1.00 94.31 121 ARG A N 1
ATOM 893 C CA . ARG A 1 121 ? 9.402 7.899 -3.171 1.00 94.31 121 ARG A CA 1
ATOM 894 C C . ARG A 1 121 ? 8.193 7.645 -4.064 1.00 94.31 121 ARG A C 1
ATOM 896 O O . ARG A 1 121 ? 7.400 8.560 -4.256 1.00 94.31 121 ARG A O 1
ATOM 903 N N . ILE A 1 122 ? 8.018 6.417 -4.549 1.00 95.00 122 ILE A N 1
ATOM 904 C CA . ILE A 1 122 ? 6.870 6.040 -5.385 1.00 95.00 122 ILE A CA 1
ATOM 905 C C . ILE A 1 122 ? 5.565 6.137 -4.584 1.00 95.00 122 ILE A C 1
ATOM 907 O O . ILE A 1 122 ? 4.605 6.730 -5.062 1.00 95.00 122 ILE A O 1
ATOM 911 N N . GLN A 1 123 ? 5.534 5.662 -3.335 1.00 93.69 123 GLN A N 1
ATOM 912 C CA . GLN A 1 123 ? 4.386 5.821 -2.433 1.00 93.69 123 GLN A CA 1
ATOM 913 C C . GLN A 1 123 ? 3.975 7.286 -2.273 1.00 93.69 123 GLN A C 1
ATOM 915 O O . GLN A 1 123 ? 2.784 7.597 -2.283 1.00 93.69 123 GLN A O 1
ATOM 920 N N . ARG A 1 124 ? 4.946 8.200 -2.154 1.00 93.25 124 ARG A N 1
ATOM 921 C CA . ARG A 1 124 ? 4.664 9.636 -2.102 1.00 93.25 124 ARG A CA 1
ATOM 922 C C . ARG A 1 124 ? 4.036 10.138 -3.402 1.00 93.25 124 ARG A C 1
ATOM 924 O O . ARG A 1 124 ? 3.017 10.813 -3.333 1.00 93.25 124 ARG A O 1
ATOM 931 N N . LEU A 1 125 ? 4.585 9.767 -4.561 1.00 94.12 125 LEU A N 1
ATOM 932 C CA . LEU A 1 125 ? 4.013 10.136 -5.863 1.00 94.12 125 LEU A CA 1
ATOM 933 C C . LEU A 1 125 ? 2.562 9.656 -6.015 1.00 94.12 125 LEU A C 1
ATOM 935 O O . LEU A 1 125 ? 1.697 10.420 -6.437 1.00 94.12 125 LEU A O 1
ATOM 939 N N . LEU A 1 126 ? 2.294 8.408 -5.623 1.00 93.31 126 LEU A N 1
ATOM 940 C CA . LEU A 1 126 ? 0.958 7.812 -5.654 1.00 93.31 126 LEU A CA 1
ATOM 941 C C . LEU A 1 126 ? -0.017 8.548 -4.726 1.00 93.31 126 LEU A C 1
ATOM 943 O O . LEU A 1 126 ? -1.160 8.808 -5.101 1.00 93.31 126 LEU A O 1
ATOM 947 N N . ARG A 1 127 ? 0.434 8.923 -3.524 1.00 90.50 127 ARG A N 1
ATOM 948 C CA . ARG A 1 127 ? -0.375 9.690 -2.569 1.00 90.50 127 ARG A CA 1
ATOM 949 C C . ARG A 1 127 ? -0.698 11.091 -3.091 1.00 90.50 127 ARG A C 1
ATOM 951 O O . ARG A 1 127 ? -1.847 11.511 -2.994 1.00 90.50 127 ARG A O 1
ATOM 958 N N . ASP A 1 128 ? 0.290 11.776 -3.662 1.00 88.50 128 ASP A N 1
ATOM 959 C CA . ASP A 1 128 ? 0.133 13.127 -4.208 1.00 88.50 128 ASP A CA 1
ATOM 960 C C . ASP A 1 128 ? -0.845 13.136 -5.403 1.00 88.50 128 ASP A C 1
ATOM 962 O O . ASP A 1 128 ? -1.684 14.028 -5.510 1.00 88.50 128 ASP A O 1
ATOM 966 N N . SER A 1 129 ? -0.799 12.107 -6.261 1.00 85.75 129 SER A N 1
ATOM 967 C CA . SER A 1 129 ? -1.735 11.929 -7.385 1.00 85.75 129 SER A CA 1
ATOM 968 C C . SER A 1 129 ? -3.175 11.638 -6.925 1.00 85.75 129 SER A C 1
ATOM 970 O O . SER A 1 129 ? -4.131 12.201 -7.461 1.00 85.75 129 SER A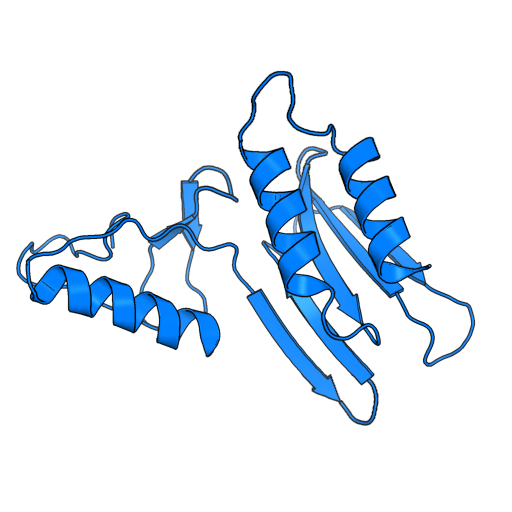 O 1
ATOM 972 N N . ALA A 1 130 ? -3.352 10.830 -5.873 1.00 82.25 130 ALA A N 1
ATOM 973 C CA . ALA A 1 130 ? -4.673 10.497 -5.329 1.00 82.25 130 ALA A CA 1
ATOM 974 C C . ALA A 1 130 ? -5.378 11.665 -4.606 1.00 82.25 130 ALA A C 1
ATOM 976 O O . ALA A 1 130 ? -6.590 11.610 -4.403 1.00 82.25 130 ALA A O 1
ATOM 977 N N . GLY A 1 131 ? -4.648 12.720 -4.223 1.00 72.25 131 GLY A N 1
ATOM 978 C CA . GLY A 1 131 ? -5.183 13.889 -3.512 1.00 72.25 131 GLY A CA 1
ATOM 979 C C . GLY A 1 131 ? -6.126 14.786 -4.329 1.00 72.25 131 GLY A C 1
ATOM 980 O O . GLY A 1 131 ? -6.828 15.603 -3.740 1.00 72.25 131 GLY A O 1
ATOM 981 N N . GLY A 1 132 ? -6.175 14.637 -5.660 1.00 57.88 132 GLY A N 1
ATOM 982 C CA . GLY A 1 132 ? -7.231 15.199 -6.518 1.00 57.88 132 GLY A CA 1
ATOM 983 C C . GLY A 1 132 ? -7.309 16.729 -6.650 1.00 57.88 132 GLY A C 1
ATOM 984 O O . GLY A 1 132 ? -8.313 17.225 -7.151 1.00 57.88 132 GLY A O 1
ATOM 985 N N . GLY A 1 133 ? -6.297 17.487 -6.214 1.00 60.12 133 GLY A N 1
ATOM 986 C CA . GLY A 1 133 ? -6.230 18.940 -6.437 1.00 60.12 133 GLY A CA 1
ATOM 987 C C . GLY A 1 133 ? -5.691 19.313 -7.826 1.00 60.12 133 GLY A C 1
ATOM 988 O O . GLY A 1 133 ? -5.054 18.488 -8.471 1.00 60.12 133 GLY A O 1
ATOM 989 N N . ASP A 1 134 ? -5.859 20.573 -8.251 1.00 57.09 134 ASP A N 1
ATOM 990 C CA . ASP A 1 134 ? -5.311 21.118 -9.520 1.00 57.09 134 ASP A CA 1
ATOM 991 C C . ASP A 1 134 ? -3.778 20.966 -9.658 1.00 57.09 134 ASP A C 1
ATOM 993 O O . ASP A 1 134 ? -3.226 21.105 -10.746 1.00 57.09 134 ASP A O 1
ATOM 997 N N . SER A 1 135 ? -3.076 20.685 -8.556 1.00 60.31 135 SER A N 1
ATOM 998 C CA . SER A 1 135 ? -1.632 20.431 -8.504 1.00 60.31 135 SER A CA 1
ATOM 999 C C . SER A 1 135 ? -1.247 18.945 -8.509 1.00 60.31 135 SER A C 1
ATOM 1001 O O . SER A 1 135 ? -0.053 18.635 -8.506 1.00 60.31 135 SER A O 1
ATOM 1003 N N . ALA A 1 136 ? -2.216 18.023 -8.482 1.00 66.88 136 ALA A N 1
ATOM 1004 C CA . ALA A 1 136 ? -1.944 16.592 -8.538 1.00 66.88 136 ALA A CA 1
ATOM 1005 C C . ALA A 1 136 ? -1.396 16.234 -9.930 1.00 66.88 136 ALA A C 1
ATOM 1007 O O . ALA A 1 136 ? -1.996 16.623 -10.936 1.00 66.88 136 ALA A O 1
ATOM 1008 N N . PRO A 1 137 ? -0.269 15.503 -10.025 1.00 70.19 137 PRO A N 1
ATOM 1009 C CA . PRO A 1 137 ? 0.245 15.092 -11.320 1.00 70.19 137 PRO A CA 1
ATOM 1010 C C . PRO A 1 137 ? -0.800 14.219 -12.017 1.00 70.19 137 PRO A C 1
ATOM 1012 O O . PRO A 1 137 ? -1.309 13.253 -11.436 1.00 70.19 137 PRO A O 1
ATOM 1015 N N . GLY A 1 138 ? -1.103 14.573 -13.267 1.00 83.12 138 GLY A N 1
ATOM 1016 C CA . GLY A 1 138 ? -1.837 13.691 -14.164 1.00 83.12 138 GLY A CA 1
ATOM 1017 C C . GLY A 1 138 ? -1.093 12.367 -14.338 1.00 83.12 138 GLY A C 1
ATOM 1018 O O . GLY A 1 138 ? 0.107 12.270 -14.080 1.00 83.12 138 GLY A O 1
A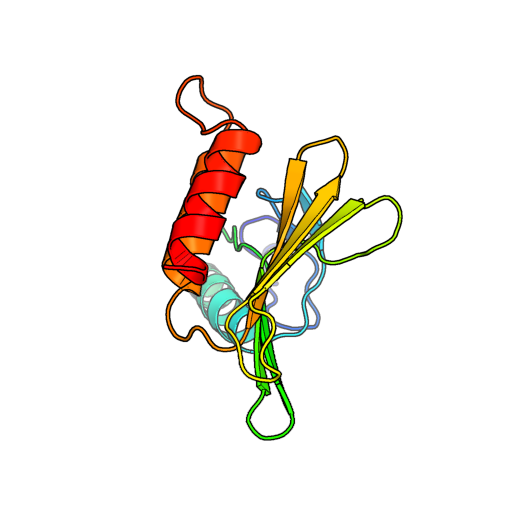TOM 1019 N N . ASP A 1 139 ? -1.806 11.343 -14.780 1.00 85.19 139 ASP A N 1
ATOM 1020 C CA . ASP A 1 139 ? -1.285 9.980 -14.852 1.00 85.19 139 ASP A CA 1
ATOM 1021 C C . ASP A 1 139 ? -0.055 9.822 -15.761 1.00 85.19 139 ASP A C 1
ATOM 1023 O O . ASP A 1 139 ? 0.848 9.059 -15.426 1.00 85.19 139 ASP A O 1
ATOM 1027 N N . GLU A 1 140 ? 0.038 10.598 -16.845 1.00 89.75 140 GLU A N 1
ATOM 1028 C CA . GLU A 1 140 ? 1.225 10.644 -17.716 1.00 89.75 140 GLU A CA 1
ATOM 1029 C C . GLU A 1 140 ? 2.457 11.214 -16.992 1.00 89.75 140 GLU A C 1
ATOM 1031 O O . GLU A 1 140 ? 3.562 10.684 -17.099 1.00 89.75 140 GLU A O 1
ATOM 1036 N N . GLU A 1 141 ? 2.274 12.277 -16.206 1.00 92.00 141 GLU A N 1
ATOM 1037 C CA . GLU A 1 141 ? 3.351 12.888 -15.422 1.00 92.00 141 GLU A CA 1
ATOM 1038 C C . GLU A 1 141 ? 3.768 11.986 -14.253 1.00 92.00 141 GLU A C 1
ATOM 1040 O O . GLU A 1 141 ? 4.953 11.873 -13.932 1.00 92.00 141 GLU A O 1
ATOM 1045 N N . LEU A 1 142 ? 2.803 11.313 -13.621 1.00 93.50 142 LEU A N 1
ATOM 1046 C CA . LEU A 1 142 ? 3.064 10.306 -12.598 1.00 93.50 142 LEU A CA 1
ATOM 1047 C C . LEU A 1 142 ? 3.878 9.139 -13.170 1.00 93.50 142 LEU A C 1
ATOM 1049 O O . LEU A 1 142 ? 4.880 8.753 -12.568 1.00 93.50 142 LEU A O 1
ATOM 1053 N N . GLU A 1 143 ? 3.477 8.606 -14.326 1.00 94.75 143 GLU A N 1
ATOM 1054 C CA . GLU A 1 143 ? 4.218 7.569 -15.045 1.00 94.75 143 GLU A CA 1
ATOM 1055 C C . GLU A 1 143 ? 5.648 8.015 -15.327 1.00 94.75 143 GLU A C 1
ATOM 1057 O O . GLU A 1 143 ? 6.576 7.347 -14.877 1.00 94.75 143 GLU A O 1
ATOM 1062 N N . ARG A 1 144 ? 5.835 9.168 -15.980 1.00 95.38 144 ARG A N 1
ATOM 1063 C CA . ARG A 1 144 ? 7.163 9.699 -16.312 1.00 95.38 144 ARG A CA 1
ATOM 1064 C C . ARG A 1 144 ? 8.072 9.757 -15.083 1.00 95.38 144 ARG A C 1
ATOM 1066 O O . ARG A 1 144 ? 9.190 9.252 -15.119 1.00 95.38 144 ARG A O 1
ATOM 1073 N N . ARG A 1 145 ? 7.575 10.296 -13.965 1.00 95.56 145 ARG A N 1
ATOM 1074 C CA . ARG A 1 145 ? 8.339 10.397 -12.709 1.00 95.56 145 ARG A CA 1
ATOM 1075 C C . ARG A 1 145 ? 8.652 9.037 -12.083 1.00 95.56 145 ARG A C 1
ATOM 1077 O O . ARG A 1 145 ? 9.689 8.897 -11.439 1.00 95.56 145 ARG A O 1
ATOM 1084 N N . ILE A 1 146 ? 7.770 8.045 -12.219 1.00 95.56 146 ILE A N 1
ATOM 1085 C CA . ILE A 1 146 ? 8.049 6.677 -11.756 1.00 95.56 146 ILE A CA 1
ATOM 1086 C C . ILE A 1 146 ? 9.123 6.032 -12.636 1.00 95.56 146 ILE A C 1
ATOM 1088 O O . ILE A 1 146 ? 10.050 5.432 -12.093 1.00 95.56 146 ILE A O 1
ATOM 1092 N N . LEU A 1 147 ? 9.035 6.184 -13.961 1.00 94.88 147 LEU A N 1
ATOM 1093 C CA . LEU A 1 147 ? 10.036 5.666 -14.895 1.00 94.88 147 LEU A CA 1
ATOM 1094 C C . LEU A 1 147 ? 11.420 6.257 -14.601 1.00 94.88 147 LEU A C 1
ATOM 1096 O O . LEU A 1 147 ? 12.369 5.495 -14.450 1.00 94.88 147 LEU A O 1
ATOM 1100 N N . GLU A 1 148 ? 11.523 7.573 -14.398 1.00 93.56 148 GLU A N 1
ATOM 1101 C CA . GLU A 1 148 ? 12.774 8.249 -14.007 1.00 93.56 148 GLU A CA 1
ATOM 1102 C C . GLU A 1 148 ? 13.347 7.702 -12.692 1.00 93.56 148 GLU A C 1
ATOM 1104 O O . GLU A 1 148 ? 14.548 7.505 -12.558 1.00 93.56 148 GLU A O 1
ATOM 1109 N N . LEU A 1 149 ? 12.503 7.384 -11.705 1.00 92.81 149 LEU A N 1
ATOM 1110 C CA . LEU A 1 149 ? 12.979 6.823 -10.436 1.00 92.81 149 LEU A CA 1
ATOM 1111 C C . LEU A 1 149 ? 13.530 5.396 -10.560 1.00 92.81 149 LEU A C 1
ATOM 1113 O O . LEU A 1 149 ? 14.324 4.984 -9.707 1.00 92.81 149 LEU A O 1
ATOM 1117 N N . VAL A 1 150 ? 13.063 4.621 -11.538 1.00 92.06 150 VAL A N 1
ATOM 1118 C CA . VAL A 1 150 ? 13.373 3.189 -11.651 1.00 92.06 150 VAL A CA 1
ATOM 1119 C C . VAL A 1 150 ? 14.430 2.923 -12.719 1.00 92.06 150 VAL A C 1
ATOM 1121 O O . VAL A 1 150 ? 15.308 2.087 -12.502 1.00 92.06 150 VAL A O 1
ATOM 1124 N N . LEU A 1 151 ? 14.368 3.612 -13.853 1.00 88.50 151 LEU A N 1
ATOM 1125 C CA . LEU A 1 151 ? 15.187 3.310 -15.025 1.00 88.50 151 LEU A CA 1
ATOM 1126 C C . LEU A 1 151 ? 16.462 4.159 -15.110 1.00 88.50 151 LEU A C 1
ATOM 1128 O O . LEU A 1 151 ? 17.430 3.693 -15.706 1.00 88.50 151 LEU A O 1
ATOM 1132 N N . GLU A 1 152 ? 16.510 5.323 -14.456 1.00 79.25 152 GLU A N 1
ATOM 1133 C CA . GLU A 1 152 ? 17.729 6.140 -14.301 1.00 79.25 152 GLU A CA 1
ATOM 1134 C C . GLU A 1 152 ? 18.522 5.738 -13.039 1.00 79.25 152 GLU A C 1
ATOM 1136 O O . GLU A 1 152 ? 19.750 5.515 -13.155 1.00 79.25 152 GLU A O 1
#

Secondary structure (DSSP, 8-state):
--TTSB-SSTT-B--GGG--EEEGGGTTEEE----HHHHHHHHHHHHHHHTT------PPPEEEEEETTEEEEEEE----TT-EEEEEE-SSTT--EEEEEEETTEEEEEEEES-TT-HHHHHHHHHHHHT-STTSPPHHHHHHHHHHHHH-

Nearest PDB structures (foldseek):
  3lxd-assembly1_A  TM=8.410E-01  e=4.623E-07  Novosphingobium aromaticivorans DSM 12444
  6krt-assembly2_B  TM=7.203E-01  e=6.865E-08  Deschampsia antarctica
  5jcl-assembly1_A  TM=7.426E-01  e=2.209E-07  Oryza sativa Japonica Group
  5jcl-assembly2_B  TM=8.158E-01  e=1.094E-06  Oryza sativa Japonica Group
  7bvi-assembly1_A  TM=7.359E-01  e=1.094E-06  Cenchrus americanus

Solvent-accessible surface area (backbone atoms only — not comparable to full-atom values): 8504 Å² total; per-residue (Å²): 65,48,49,43,27,32,45,96,50,85,91,41,62,50,48,30,62,86,38,44,31,42,22,59,76,66,77,48,44,73,46,68,58,86,38,69,69,55,29,55,53,33,40,54,34,25,50,32,36,72,74,72,50,68,42,82,54,70,64,70,50,61,50,71,55,70,60,88,90,51,38,36,41,37,36,49,53,76,66,64,79,84,37,51,75,50,78,52,62,56,95,51,98,78,44,31,28,41,36,42,28,25,44,94,82,36,77,45,13,40,36,40,28,62,56,87,88,42,60,74,59,51,54,48,53,54,50,50,36,60,66,71,48,99,81,30,53,52,55,68,57,46,48,52,57,49,47,54,69,54,73,108

Sequence (152 aa):
MDSELATADPGIRGAGDAICYPCPFLGGNRIRTEHEEHANESGVIAGAGVAGEPRSYAPIPSFHSSVGDLVWEGLGRLDLRGARTTVEAGSEPDAPGVALHRRDDRIQGVVVWNRPGRVPRIQRLLRDSAGGGDSAPGDEELERRILELVLE